Protein AF-A0A0F6PCL7-F1 (afdb_monomer_lite)

Structure (mmCIF, N/CA/C/O backbone):
data_AF-A0A0F6PCL7-F1
#
_entry.id   AF-A0A0F6PCL7-F1
#
loop_
_atom_site.group_PDB
_atom_site.id
_atom_site.type_symbol
_atom_site.label_atom_id
_atom_site.label_alt_id
_atom_site.label_comp_id
_atom_site.label_asym_id
_atom_site.label_entity_id
_atom_site.label_seq_id
_atom_site.pdbx_PDB_ins_code
_atom_site.Cartn_x
_atom_site.Cartn_y
_atom_site.Cartn_z
_atom_site.occupancy
_atom_site.B_iso_or_equiv
_atom_site.auth_seq_id
_atom_site.auth_comp_id
_atom_site.auth_asym_id
_atom_site.auth_atom_id
_atom_site.pdbx_PDB_model_num
ATOM 1 N N . ARG A 1 1 ? -10.317 -1.915 6.119 1.00 89.75 1 ARG A N 1
ATOM 2 C CA . ARG A 1 1 ? -9.573 -2.890 5.280 1.00 89.75 1 ARG A CA 1
ATOM 3 C C . ARG A 1 1 ? -8.979 -3.948 6.189 1.00 89.75 1 ARG A C 1
ATOM 5 O O . ARG A 1 1 ? -8.281 -3.571 7.114 1.00 89.75 1 ARG A O 1
ATOM 12 N N . THR A 1 2 ? -9.262 -5.224 5.939 1.00 93.31 2 THR A N 1
ATOM 13 C CA . THR A 1 2 ? -8.836 -6.343 6.801 1.00 93.31 2 THR A CA 1
ATOM 14 C C . THR A 1 2 ? -7.576 -7.042 6.285 1.00 93.31 2 THR A C 1
ATOM 16 O O . THR A 1 2 ? -6.709 -7.399 7.071 1.00 93.31 2 THR A O 1
ATOM 19 N N . LYS A 1 3 ? -7.418 -7.176 4.958 1.00 94.25 3 LYS A N 1
ATOM 20 C CA . LYS A 1 3 ? -6.221 -7.781 4.349 1.00 94.25 3 LYS A CA 1
ATOM 21 C C . LYS A 1 3 ? -4.966 -6.934 4.585 1.00 94.25 3 LYS A C 1
ATOM 23 O O . LYS A 1 3 ? -4.9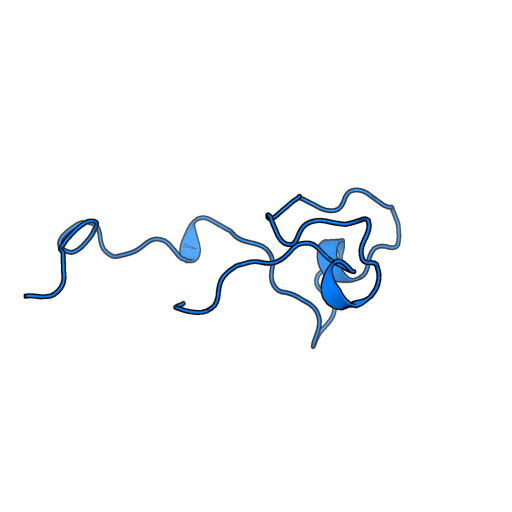60 -5.736 4.269 1.00 94.25 3 LYS A O 1
ATOM 28 N N . HIS A 1 4 ? -3.896 -7.584 5.046 1.00 95.38 4 HIS A N 1
ATOM 29 C CA . HIS A 1 4 ? -2.587 -6.964 5.245 1.00 95.38 4 HIS A CA 1
ATOM 30 C C . HIS A 1 4 ? -2.020 -6.372 3.947 1.00 95.38 4 HIS A C 1
ATOM 32 O O . HIS A 1 4 ? -2.248 -6.861 2.839 1.00 95.38 4 HIS A O 1
ATOM 38 N N . PHE A 1 5 ? -1.255 -5.292 4.093 1.00 97.06 5 PHE A N 1
ATOM 39 C CA . PHE A 1 5 ? -0.476 -4.722 3.000 1.00 97.06 5 PHE A CA 1
ATOM 40 C C . PHE A 1 5 ? 0.819 -5.516 2.845 1.00 97.06 5 PHE A C 1
ATOM 42 O O . PHE A 1 5 ? 1.672 -5.472 3.731 1.00 97.06 5 PHE A O 1
ATOM 49 N N . ILE A 1 6 ? 0.969 -6.217 1.721 1.00 96.81 6 ILE A N 1
ATOM 50 C CA . ILE A 1 6 ? 2.158 -7.025 1.438 1.00 96.81 6 ILE A CA 1
ATOM 51 C C . ILE A 1 6 ? 3.144 -6.304 0.521 1.00 96.81 6 ILE A C 1
ATOM 53 O O . ILE A 1 6 ? 2.761 -5.471 -0.304 1.00 96.81 6 ILE A O 1
ATOM 57 N N . ARG A 1 7 ? 4.436 -6.615 0.658 1.00 96.94 7 ARG A N 1
ATOM 58 C CA . ARG A 1 7 ? 5.481 -6.111 -0.243 1.00 96.94 7 ARG A CA 1
ATOM 59 C C . ARG A 1 7 ? 5.258 -6.625 -1.668 1.00 96.94 7 ARG A C 1
ATOM 61 O O . ARG A 1 7 ? 5.056 -7.816 -1.879 1.00 96.94 7 ARG A O 1
ATOM 68 N N . HIS A 1 8 ? 5.370 -5.736 -2.654 1.00 96.94 8 HIS A N 1
ATOM 69 C CA . HIS A 1 8 ? 5.343 -6.107 -4.073 1.00 96.94 8 HIS A CA 1
ATOM 70 C C . HIS A 1 8 ? 6.386 -7.197 -4.385 1.00 96.94 8 HIS A C 1
ATOM 72 O O . HIS A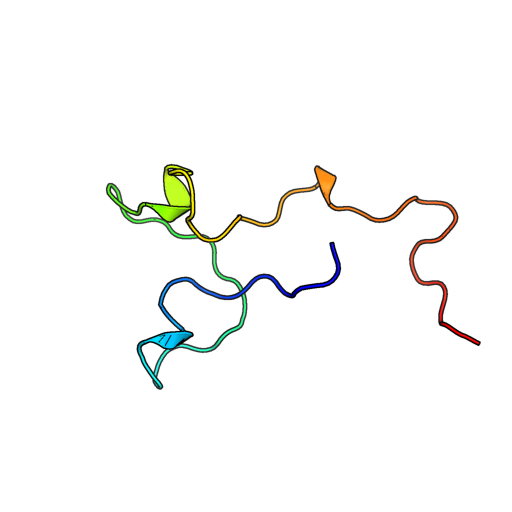 1 8 ? 7.547 -7.037 -4.002 1.00 96.94 8 HIS A O 1
ATOM 78 N N . GLN A 1 9 ? 5.968 -8.255 -5.096 1.00 96.19 9 GLN A N 1
ATOM 79 C CA . GLN A 1 9 ? 6.765 -9.434 -5.485 1.00 96.19 9 GLN A CA 1
ATOM 80 C C . GLN A 1 9 ? 7.212 -10.355 -4.335 1.00 96.19 9 GLN A C 1
ATOM 82 O O . GLN A 1 9 ? 8.022 -11.251 -4.570 1.00 96.19 9 GLN A O 1
ATOM 87 N N . SER A 1 10 ? 6.701 -10.172 -3.111 1.00 96.00 10 SER A N 1
ATOM 88 C CA . SER A 1 10 ? 6.961 -11.128 -2.015 1.00 96.00 10 SER A CA 1
ATOM 89 C C . SER A 1 10 ? 6.332 -12.502 -2.258 1.00 96.00 10 SER A C 1
ATOM 91 O O . SER A 1 10 ? 6.897 -13.509 -1.862 1.00 96.00 10 SER A O 1
ATOM 93 N N . ASP A 1 11 ? 5.235 -12.541 -3.009 1.00 94.38 11 ASP A N 1
ATOM 94 C CA . ASP A 1 11 ? 4.567 -13.746 -3.499 1.00 94.38 11 ASP A CA 1
ATOM 95 C C . ASP A 1 11 ? 5.396 -14.524 -4.536 1.00 94.38 11 ASP A C 1
ATOM 97 O O . ASP A 1 11 ? 5.244 -15.732 -4.677 1.00 94.38 11 ASP A O 1
ATOM 101 N N . ARG A 1 12 ? 6.287 -13.839 -5.263 1.00 96.75 12 ARG A N 1
ATOM 102 C CA . ARG A 1 12 ? 7.083 -14.429 -6.351 1.00 96.75 12 ARG A CA 1
ATOM 103 C C . ARG A 1 12 ? 8.443 -14.953 -5.896 1.00 96.75 12 ARG A C 1
ATOM 105 O O . ARG A 1 12 ? 8.967 -15.881 -6.502 1.00 96.75 12 ARG A O 1
ATOM 112 N N . TYR A 1 13 ? 9.055 -14.330 -4.889 1.00 96.69 13 TYR A N 1
ATOM 113 C CA . TYR A 1 13 ? 10.432 -14.626 -4.494 1.00 96.69 13 TYR A CA 1
ATOM 114 C C . TYR A 1 13 ? 10.543 -14.913 -2.996 1.00 96.69 13 TYR A C 1
ATOM 116 O O . TYR A 1 13 ? 10.343 -14.012 -2.186 1.00 96.69 13 TYR A O 1
ATOM 124 N N . ALA A 1 14 ? 11.014 -16.110 -2.632 1.00 95.88 14 ALA A N 1
ATOM 125 C CA . ALA A 1 14 ? 11.204 -16.520 -1.234 1.00 95.88 14 ALA A CA 1
ATOM 126 C C . ALA A 1 14 ? 12.150 -15.598 -0.434 1.00 95.88 14 ALA A C 1
ATOM 128 O O . ALA A 1 14 ? 11.973 -15.401 0.765 1.00 95.88 14 ALA A O 1
ATOM 129 N N . LYS A 1 15 ? 13.125 -14.963 -1.101 1.00 96.50 15 LYS A N 1
ATOM 130 C CA . LYS A 1 15 ? 14.058 -14.005 -0.475 1.00 96.50 15 LYS A CA 1
ATOM 131 C C . LYS A 1 15 ? 13.403 -12.690 -0.027 1.00 96.50 15 LYS A C 1
ATOM 133 O O . LYS A 1 15 ? 14.031 -11.892 0.668 1.00 96.50 15 LYS A O 1
ATOM 138 N N . LEU A 1 16 ? 12.177 -12.402 -0.469 1.00 95.38 16 LEU A N 1
ATOM 139 C CA . LEU A 1 16 ? 11.465 -11.171 -0.142 1.00 95.38 16 LEU A CA 1
ATOM 140 C C . LEU A 1 16 ? 10.401 -11.441 0.920 1.00 95.38 16 LEU A C 1
ATOM 142 O O . LEU A 1 16 ? 9.424 -12.135 0.679 1.00 95.38 16 LEU A O 1
ATOM 146 N N . SER A 1 17 ? 10.537 -10.807 2.083 1.00 96.44 17 SER A N 1
ATOM 147 C CA . SER A 1 17 ? 9.506 -10.892 3.117 1.00 96.44 17 SER A CA 1
ATOM 148 C C . SER A 1 17 ? 8.222 -10.153 2.726 1.00 96.44 17 SER A C 1
ATOM 150 O O . SER A 1 17 ? 8.247 -9.120 2.050 1.00 96.44 17 SER A O 1
ATOM 152 N N . HIS A 1 18 ? 7.094 -10.646 3.239 1.00 96.31 18 HIS A N 1
ATOM 153 C CA . HIS A 1 18 ? 5.767 -10.063 3.028 1.00 96.31 18 HIS A CA 1
ATOM 154 C C . HIS A 1 18 ? 5.570 -8.694 3.705 1.00 96.31 18 HIS A C 1
ATOM 156 O O . HIS A 1 18 ? 4.624 -7.983 3.375 1.00 96.31 18 HIS A O 1
ATOM 162 N N . LYS A 1 19 ? 6.455 -8.280 4.626 1.00 96.75 19 LYS A N 1
ATOM 163 C CA . LYS A 1 19 ? 6.346 -7.004 5.360 1.00 96.75 19 LYS A CA 1
ATOM 164 C C . LYS A 1 19 ? 6.376 -5.809 4.400 1.00 96.75 19 LYS A C 1
ATOM 166 O O . LYS A 1 19 ? 7.312 -5.674 3.613 1.00 96.75 19 LYS A O 1
ATOM 171 N N . TRP A 1 20 ? 5.390 -4.915 4.507 1.00 97.00 20 TRP A N 1
ATOM 172 C CA . TRP A 1 20 ? 5.239 -3.763 3.614 1.00 97.00 20 TRP A CA 1
ATOM 173 C C . TRP A 1 20 ? 6.522 -2.925 3.463 1.00 97.00 20 TRP A C 1
ATOM 175 O O . TRP A 1 20 ? 7.177 -2.567 4.443 1.00 97.00 20 TRP A O 1
ATOM 185 N N . ARG A 1 21 ? 6.842 -2.548 2.218 1.00 96.81 2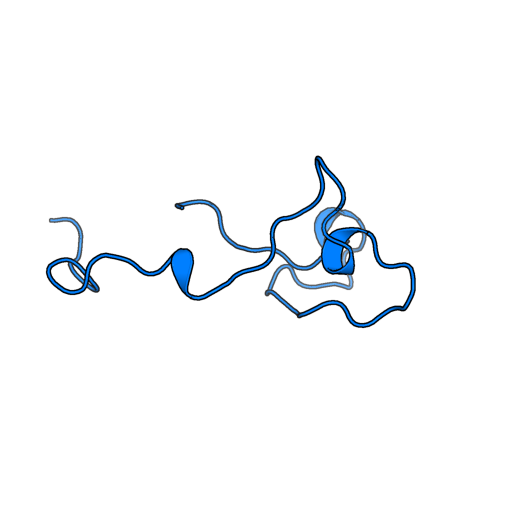1 ARG A N 1
ATOM 186 C CA . ARG A 1 21 ? 7.894 -1.582 1.862 1.00 96.81 21 ARG A CA 1
ATOM 187 C C . ARG A 1 21 ? 7.401 -0.694 0.722 1.00 96.81 21 ARG A C 1
ATOM 189 O O . ARG A 1 21 ? 6.822 -1.191 -0.241 1.00 96.81 21 ARG A O 1
ATOM 196 N N . LYS A 1 22 ? 7.655 0.616 0.806 1.00 96.19 22 LYS A N 1
ATOM 197 C CA . LYS A 1 22 ? 7.247 1.579 -0.229 1.00 96.19 22 LYS A CA 1
ATOM 198 C C . LYS A 1 22 ? 8.110 1.399 -1.493 1.00 96.19 22 LYS A C 1
ATOM 200 O O . LYS A 1 22 ? 9.322 1.586 -1.393 1.00 96.19 22 LYS A O 1
ATOM 205 N N . PRO A 1 23 ? 7.530 1.078 -2.667 1.00 97.25 23 PRO A N 1
ATOM 206 C CA . PRO A 1 23 ? 8.294 0.929 -3.905 1.00 97.25 23 PRO A CA 1
ATOM 207 C C . PRO A 1 23 ? 8.873 2.271 -4.371 1.00 97.25 23 PRO A C 1
ATOM 209 O O . PRO A 1 23 ? 8.231 3.316 -4.232 1.00 97.25 23 PRO A O 1
ATOM 212 N N . LYS A 1 24 ? 10.087 2.236 -4.932 1.00 97.31 24 LYS A N 1
ATOM 213 C CA . LYS A 1 24 ? 10.846 3.432 -5.347 1.00 97.31 24 LYS A CA 1
ATOM 214 C C . LYS A 1 24 ? 11.189 3.486 -6.841 1.00 97.31 24 LYS A C 1
ATOM 216 O O . LYS A 1 24 ? 11.438 4.574 -7.336 1.00 97.31 24 LYS A O 1
ATOM 221 N N . GLY A 1 25 ? 11.158 2.355 -7.554 1.00 97.12 25 GLY A N 1
ATOM 222 C CA . GLY A 1 25 ? 11.568 2.283 -8.964 1.00 97.12 25 GLY A CA 1
ATOM 223 C C . GLY A 1 25 ? 10.718 3.141 -9.909 1.00 97.12 25 GLY A C 1
ATOM 224 O O . GLY A 1 25 ? 9.506 3.271 -9.704 1.00 97.12 25 GLY A O 1
ATOM 225 N N . ILE A 1 26 ? 11.355 3.692 -10.947 1.00 97.12 26 ILE A N 1
ATOM 226 C CA . ILE A 1 26 ? 10.761 4.649 -11.894 1.00 97.12 26 ILE A CA 1
ATOM 227 C C . ILE A 1 26 ? 9.514 4.086 -12.599 1.00 97.12 26 ILE A C 1
ATOM 229 O O . ILE A 1 26 ? 8.455 4.709 -12.549 1.00 97.12 26 ILE A O 1
ATOM 233 N N . ASP A 1 27 ? 9.556 2.836 -13.054 1.00 97.38 27 ASP A N 1
ATOM 234 C CA . ASP A 1 27 ? 8.438 2.205 -13.773 1.00 97.38 27 ASP A CA 1
ATOM 235 C C . ASP A 1 27 ? 7.605 1.253 -12.918 1.00 97.38 27 A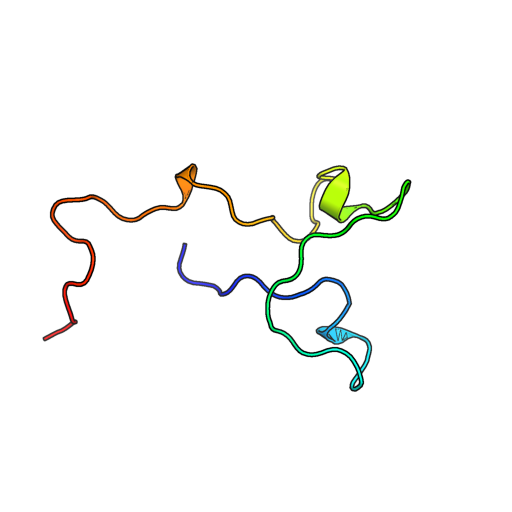SP A C 1
ATOM 237 O O . ASP A 1 27 ? 6.795 0.470 -13.415 1.00 97.38 27 ASP A O 1
ATOM 241 N N . ASN A 1 28 ? 7.769 1.299 -11.595 1.00 97.31 28 ASN A N 1
ATOM 242 C CA . ASN A 1 28 ? 7.057 0.376 -10.728 1.00 97.31 28 ASN A CA 1
ATOM 243 C C . ASN A 1 28 ? 5.533 0.611 -10.786 1.00 97.31 28 ASN A C 1
ATOM 245 O O . ASN A 1 28 ? 5.030 1.672 -10.403 1.00 97.31 28 ASN A O 1
ATOM 249 N N . ARG A 1 29 ? 4.791 -0.425 -11.201 1.00 97.06 29 ARG A N 1
ATOM 250 C CA . ARG A 1 29 ? 3.336 -0.351 -11.405 1.00 97.06 29 ARG A CA 1
ATOM 251 C C . ARG A 1 29 ? 2.554 -0.050 -10.122 1.00 97.06 29 ARG A C 1
ATOM 253 O O . ARG A 1 29 ? 1.572 0.687 -10.171 1.00 97.06 29 ARG A O 1
ATOM 260 N N . VAL A 1 30 ? 3.007 -0.564 -8.975 1.00 97.31 30 VAL A N 1
ATOM 261 C CA . VAL A 1 30 ? 2.402 -0.268 -7.663 1.00 97.31 30 VAL A CA 1
ATOM 262 C C . VAL A 1 30 ? 2.623 1.198 -7.290 1.00 97.31 30 VAL A C 1
ATOM 264 O O . VAL A 1 30 ? 1.681 1.872 -6.881 1.00 97.31 30 VAL A O 1
ATOM 267 N N . ARG A 1 31 ? 3.839 1.731 -7.493 1.00 97.75 31 ARG A N 1
ATOM 268 C CA . ARG A 1 31 ? 4.158 3.150 -7.237 1.00 97.75 31 ARG A CA 1
ATOM 269 C C . ARG A 1 31 ? 3.305 4.089 -8.093 1.00 97.75 31 ARG A C 1
ATOM 271 O O . ARG A 1 31 ? 2.821 5.096 -7.586 1.00 97.75 31 ARG A O 1
ATOM 278 N N . ARG A 1 32 ? 3.108 3.736 -9.365 1.00 97.44 32 ARG A N 1
ATOM 279 C CA . ARG A 1 32 ? 2.294 4.480 -10.341 1.00 97.44 32 ARG A CA 1
ATOM 280 C C . ARG A 1 32 ? 0.781 4.230 -10.210 1.00 97.44 32 ARG A C 1
ATOM 282 O O . ARG A 1 32 ? 0.016 4.834 -10.947 1.00 97.44 32 ARG A O 1
ATOM 289 N N . ARG A 1 33 ? 0.348 3.382 -9.264 1.00 95.88 33 ARG A N 1
ATOM 290 C CA . ARG A 1 33 ? -1.064 3.081 -8.945 1.00 95.88 33 ARG A CA 1
ATOM 291 C C . ARG A 1 33 ? -1.889 2.561 -10.132 1.00 95.88 33 ARG A C 1
ATOM 293 O O . ARG A 1 33 ? -3.061 2.902 -10.268 1.00 95.88 33 ARG A O 1
ATOM 300 N N . PHE A 1 34 ? -1.302 1.714 -10.977 1.00 97.12 34 PHE A N 1
ATOM 301 C CA . PHE A 1 34 ? -2.054 1.072 -12.060 1.00 97.12 34 PHE A CA 1
ATOM 302 C C . PHE A 1 34 ? -3.219 0.220 -11.522 1.00 97.12 34 PHE A C 1
ATOM 304 O O . PHE A 1 34 ? -3.100 -0.429 -10.478 1.00 97.12 34 PHE A O 1
ATOM 311 N N . LYS A 1 35 ? -4.332 0.182 -12.268 1.00 96.88 35 LYS A N 1
ATOM 312 C CA . LYS A 1 35 ? -5.519 -0.627 -11.946 1.00 96.88 35 LYS A CA 1
ATOM 313 C C . LYS A 1 35 ? -5.147 -2.106 -11.764 1.00 96.88 35 LYS A C 1
ATOM 315 O O . LYS A 1 35 ? -4.332 -2.650 -12.508 1.00 96.88 35 LYS A O 1
ATOM 320 N N . GLY A 1 36 ? -5.743 -2.747 -10.758 1.00 95.38 36 GLY A N 1
ATOM 321 C CA . GLY A 1 36 ? -5.551 -4.172 -10.463 1.00 95.38 36 GLY A CA 1
ATOM 322 C C . GLY A 1 36 ? -4.220 -4.529 -9.791 1.00 95.38 36 GLY A C 1
ATOM 323 O O . GLY A 1 36 ? -3.945 -5.707 -9.603 1.00 95.38 36 GLY A O 1
ATOM 324 N N . GLN A 1 37 ? -3.382 -3.550 -9.435 1.00 95.81 37 GLN A N 1
ATOM 325 C CA . GLN A 1 37 ? -2.157 -3.799 -8.670 1.00 95.81 37 GLN A CA 1
ATOM 326 C C . GLN A 1 37 ? -2.355 -3.639 -7.166 1.00 95.81 37 GLN A C 1
ATOM 328 O O . GLN A 1 37 ? -3.352 -3.088 -6.697 1.00 95.81 37 GLN A O 1
ATOM 333 N N . TYR A 1 38 ? -1.365 -4.116 -6.403 1.00 94.12 38 TYR A N 1
ATOM 334 C CA . TYR A 1 38 ? -1.337 -3.971 -4.954 1.00 94.12 38 TYR A CA 1
ATOM 335 C C . TYR A 1 38 ? -1.563 -2.516 -4.539 1.00 94.12 38 TYR A C 1
ATOM 337 O O . TYR A 1 38 ? -0.892 -1.594 -4.998 1.00 94.12 38 TYR A O 1
ATOM 345 N N . LEU A 1 39 ? -2.505 -2.317 -3.628 1.00 94.44 39 LEU A N 1
ATOM 346 C CA . LEU A 1 39 ? -2.790 -1.009 -3.057 1.00 94.44 39 LEU A CA 1
ATOM 347 C C . LEU A 1 39 ? -1.735 -0.651 -2.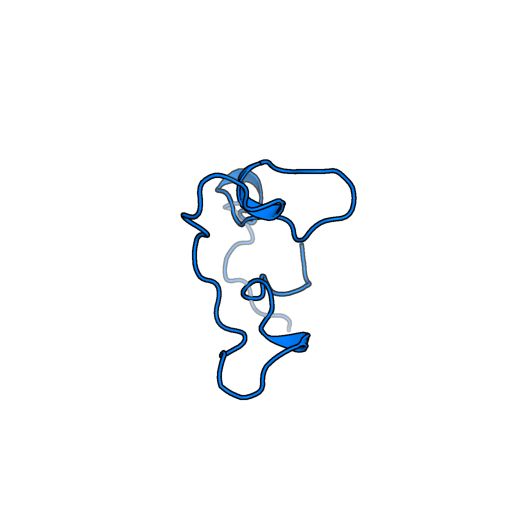005 1.00 94.44 39 LEU A C 1
ATOM 349 O O . LEU A 1 39 ? -1.391 -1.486 -1.170 1.00 94.44 39 LEU A O 1
ATOM 353 N N . MET A 1 40 ? -1.287 0.604 -1.998 1.00 96.00 40 MET A N 1
ATOM 354 C CA . MET A 1 40 ? -0.378 1.135 -0.979 1.00 96.00 40 MET A CA 1
ATOM 355 C C . MET A 1 40 ? -1.135 1.559 0.292 1.00 96.00 40 MET A C 1
ATOM 357 O O . MET A 1 40 ? -2.247 2.087 0.179 1.00 96.00 40 MET A O 1
ATOM 361 N N . PRO A 1 41 ? -0.543 1.398 1.489 1.00 96.94 41 PRO A N 1
ATOM 362 C CA . PRO A 1 41 ? -1.097 1.957 2.708 1.00 96.94 41 PRO A CA 1
ATOM 363 C C . PRO A 1 41 ? -1.024 3.483 2.662 1.00 96.94 41 PRO A C 1
ATOM 365 O O . PRO A 1 41 ? -0.066 4.076 2.160 1.00 96.94 41 PRO A O 1
ATOM 368 N N . ASN A 1 42 ? -2.071 4.105 3.184 1.00 95.81 42 ASN A N 1
ATOM 369 C CA . ASN A 1 42 ? -2.221 5.542 3.337 1.00 95.81 42 ASN A CA 1
ATOM 370 C C . ASN A 1 42 ? -3.063 5.822 4.595 1.00 95.81 42 ASN A C 1
ATOM 372 O O . ASN A 1 42 ? -3.680 4.905 5.142 1.00 95.81 42 ASN A O 1
ATOM 376 N N . ILE A 1 43 ? -3.085 7.079 5.043 1.00 96.62 43 ILE A N 1
ATOM 377 C CA . ILE A 1 43 ? -3.782 7.492 6.271 1.00 96.62 43 ILE A CA 1
ATOM 378 C C . ILE A 1 43 ? -5.306 7.293 6.202 1.00 96.62 43 ILE A C 1
ATOM 380 O O .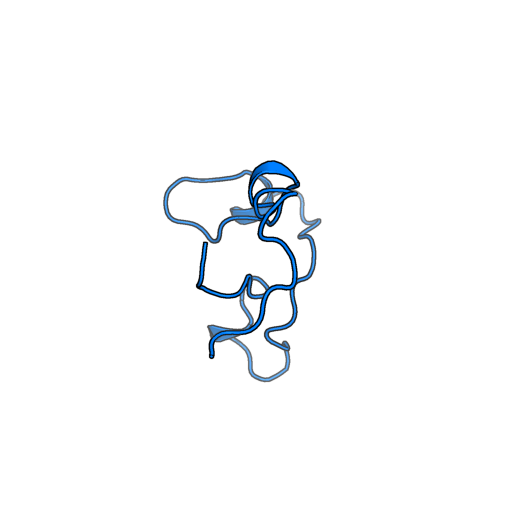 ILE A 1 43 ? -5.943 7.083 7.230 1.00 96.62 43 ILE A O 1
ATOM 384 N N . GLY A 1 44 ? -5.885 7.274 4.998 1.00 96.81 44 GLY A N 1
ATOM 385 C CA . GLY A 1 44 ? -7.323 7.098 4.781 1.00 96.81 44 GLY A CA 1
ATOM 386 C C . GLY A 1 44 ? -7.853 5.716 5.171 1.00 96.81 44 GLY A C 1
ATOM 387 O O . GLY A 1 44 ? -9.053 5.557 5.350 1.00 96.81 44 GLY A O 1
ATOM 388 N N . TYR A 1 45 ? -6.982 4.719 5.357 1.00 96.38 45 TYR A N 1
ATOM 389 C CA . TYR A 1 45 ? -7.381 3.409 5.886 1.00 96.38 45 TYR A CA 1
ATOM 390 C C . TYR A 1 45 ? -7.478 3.356 7.418 1.00 96.38 45 TYR A C 1
ATOM 392 O O . TYR A 1 45 ? -7.795 2.293 7.954 1.00 96.38 45 TYR A O 1
ATOM 400 N N . GLY A 1 46 ? -7.167 4.444 8.129 1.00 96.06 46 GLY A N 1
ATOM 401 C CA . GLY A 1 46 ? -7.191 4.471 9.589 1.00 96.06 46 GLY A CA 1
ATOM 402 C C . GLY A 1 46 ? -8.581 4.182 10.164 1.00 96.06 46 GLY A C 1
ATOM 403 O O . GLY A 1 46 ? -9.575 4.750 9.718 1.00 96.06 46 GLY A O 1
ATOM 404 N N . SER A 1 47 ? -8.651 3.323 11.185 1.00 96.00 47 SER A N 1
ATOM 405 C CA . SER A 1 47 ? -9.895 3.055 11.917 1.00 96.00 47 SER A CA 1
ATOM 406 C C . SER A 1 47 ? -10.419 4.313 12.618 1.00 96.00 47 SER A C 1
ATOM 408 O O . SER A 1 47 ? -9.627 5.176 13.037 1.00 96.00 47 SER A O 1
ATOM 410 N N . ASN A 1 48 ? -11.748 4.381 12.777 1.00 96.56 48 ASN A N 1
ATOM 411 C CA . ASN A 1 48 ? -12.436 5.443 13.511 1.00 96.56 48 ASN A CA 1
ATOM 412 C C . ASN A 1 48 ? -11.775 5.642 14.883 1.00 96.56 48 ASN A C 1
ATOM 414 O O . ASN A 1 48 ? -11.476 4.675 15.579 1.00 96.56 48 ASN A O 1
ATOM 418 N N . LYS A 1 49 ? -11.541 6.903 15.265 1.00 96.50 49 LYS A N 1
ATOM 419 C CA . LYS A 1 49 ? -10.899 7.270 16.533 1.00 96.50 49 LYS A CA 1
ATOM 420 C C . LYS A 1 49 ? -11.606 6.646 17.741 1.00 96.50 49 LYS A C 1
ATOM 422 O O . LYS A 1 49 ? -10.919 6.207 18.650 1.00 96.50 49 LYS A O 1
ATOM 427 N N . ARG A 1 50 ? -12.944 6.571 17.723 1.00 96.56 50 ARG A N 1
ATOM 428 C CA . ARG A 1 50 ? -13.744 6.025 18.835 1.00 96.56 50 ARG A CA 1
ATOM 429 C C . ARG A 1 50 ? -13.571 4.521 19.034 1.00 96.56 50 ARG A C 1
ATOM 431 O O . ARG A 1 50 ? -13.738 4.051 20.145 1.00 96.56 50 ARG A O 1
ATOM 438 N N . THR A 1 51 ? -13.258 3.780 17.972 1.00 95.69 51 THR A N 1
ATOM 439 C CA . THR A 1 51 ? -13.220 2.307 17.985 1.00 95.69 51 THR A CA 1
ATOM 440 C C . THR A 1 51 ? -11.819 1.745 17.748 1.00 95.69 51 THR A C 1
ATOM 442 O O . THR A 1 51 ? -11.635 0.541 17.570 1.00 95.69 51 THR A O 1
ATOM 445 N N . ARG A 1 52 ? -10.802 2.609 17.675 1.00 95.38 52 ARG A N 1
ATOM 446 C CA . ARG A 1 52 ? -9.421 2.192 17.437 1.00 95.38 52 ARG A CA 1
ATOM 447 C C . ARG A 1 52 ? -8.890 1.463 18.672 1.00 95.38 52 ARG A C 1
ATOM 449 O O . ARG A 1 52 ? -9.080 1.941 19.780 1.00 95.38 52 ARG A O 1
ATOM 456 N N . HIS A 1 53 ? -8.182 0.354 18.458 1.00 95.31 53 HIS A N 1
ATOM 457 C CA . HIS A 1 53 ? -7.584 -0.490 19.508 1.00 95.31 53 HIS A CA 1
ATOM 458 C C . HIS A 1 53 ? -8.575 -1.254 20.402 1.00 95.31 53 HIS A C 1
ATOM 460 O O . HIS A 1 53 ? -8.137 -1.914 21.337 1.00 95.31 53 HIS A O 1
ATOM 466 N N . MET A 1 54 ? -9.877 -1.232 20.098 1.00 96.44 54 MET A N 1
ATOM 467 C CA . MET A 1 54 ? -10.832 -2.135 20.745 1.00 96.44 54 MET A CA 1
ATOM 468 C C . MET A 1 54 ? -10.541 -3.583 20.336 1.00 96.44 54 MET A C 1
ATOM 470 O O . MET A 1 54 ? -10.369 -3.869 19.147 1.00 96.44 54 MET A O 1
ATOM 474 N N . LEU A 1 55 ? -10.469 -4.478 21.321 1.00 94.75 55 LEU A N 1
ATOM 475 C CA . LEU A 1 55 ? -10.346 -5.916 21.098 1.00 94.75 55 LEU A CA 1
ATOM 476 C C . LEU A 1 55 ? -11.739 -6.521 20.862 1.00 94.75 55 LEU A C 1
ATOM 478 O O . LEU A 1 55 ? -12.712 -6.024 21.433 1.00 94.75 55 LEU A O 1
ATOM 482 N N . PRO A 1 56 ? -11.859 -7.574 20.036 1.00 91.94 56 PRO A N 1
ATOM 483 C CA . PRO A 1 56 ? -13.050 -8.412 20.039 1.00 91.94 56 PRO A CA 1
ATOM 484 C C . PRO A 1 56 ? -13.191 -9.057 21.421 1.00 91.94 56 PRO A C 1
ATOM 486 O O . PRO A 1 56 ? -12.200 -9.546 21.962 1.00 91.94 56 PRO A O 1
ATOM 489 N N . THR A 1 57 ? -14.394 -9.020 21.983 1.00 87.38 57 THR A N 1
ATOM 490 C CA . THR A 1 57 ? -14.771 -9.829 23.150 1.00 87.38 57 THR A CA 1
ATOM 491 C C . THR A 1 57 ? -14.866 -11.299 22.790 1.00 87.38 57 THR A C 1
ATOM 493 O O . THR A 1 57 ? -15.356 -11.568 21.667 1.00 87.38 57 THR A O 1
#

pLDDT: mean 95.92, std 1.79, range [87.38, 97.75]

Foldseek 3Di:
DPDDQFDPCVVPDVVDGRPDDQDDDPPDCQNVVDPPDGDDDDPVPDDDPVCPPDDDD

InterPro domains:
  IPR001515 Large ribosomal subunit protein eL32 [PF01655] (2-56)
  IPR001515 Large ribosomal subunit protein eL32 [PTHR23413] (1-56)
  IPR001515 Large ribosomal subunit protein eL32 [SM01393] (2-57)
  IPR018263 Large ribosomal subunit protein eL32, conserved site [PS00580] (5-25)
  IPR036351 Large ribosomal subunit protein eL32 superfamily [SSF52042] (1-57)

Organism: Drosophila ambigua (NCBI:txid7216)

Sequence (57 aa):
RTKHFIRHQSDRYAKLSHKWRKPKGIDNRVRRRFKGQYLMPNIGYGSNKRTRHMLPT

Radius of gyration: 14.28 Å; chains: 1; bounding box: 29×24×37 Å

Secondary structure (DSSP, 8-state):
--S--BPTTTTT-TTS-SB------TT-TTTTT-TTSPPPP-GGGPPPGGGTTPPP-